Protein AF-J9ETE9-F1 (afdb_monomer)

Nearest PDB structures (foldseek):
  1mnm-assembly1_C  TM=4.330E-01  e=1.862E+00  Saccharomyces cerevisiae
  6hix-assembly1_Af  TM=4.155E-01  e=2.297E+00  Trypanosoma brucei brucei
  7aoi-assembly1_Af  TM=4.233E-01  e=3.258E+00  Trypanosoma brucei
  6nvy-assembly2_C  TM=3.366E-01  e=2.833E+00  Bacillus thermotolerans

pLDDT: mean 83.47, std 10.24, range [55.56, 92.5]

Organism: Wuchereria bancrofti (NCBI:txid6293)

Secondary structure (DSSP, 8-state):
--EEEE-TTS-EEEE--S-TTTTSHHHHHHHHHHHHHT-HHHHHHHHHHHHH--

Radius of gyration: 10.56 Å; Cα contacts (8 Å, |Δi|>4): 61; chains: 1; bounding box: 22×17×32 Å

Solvent-accessible surface area (backbone atoms only — not comparable to full-atom values): 3294 Å² total; per-residue (Å²): 120,48,52,69,47,76,43,96,87,70,51,75,49,71,52,74,54,92,57,83,66,42,77,35,71,65,48,47,49,52,49,50,55,31,52,71,71,70,41,69,64,57,31,51,53,48,42,50,52,52,69,62,73,114

Structure (mmCIF, N/CA/C/O backbone):
data_AF-J9ETE9-F1
#
_entry.id   AF-J9ETE9-F1
#
loop_
_atom_site.group_PDB
_atom_site.id
_atom_site.type_symbol
_atom_site.label_atom_id
_atom_site.label_alt_id
_atom_site.label_comp_id
_atom_site.label_asym_id
_atom_site.label_entity_id
_atom_site.label_seq_id
_atom_site.pdbx_PDB_ins_code
_atom_site.Cartn_x
_atom_site.Cartn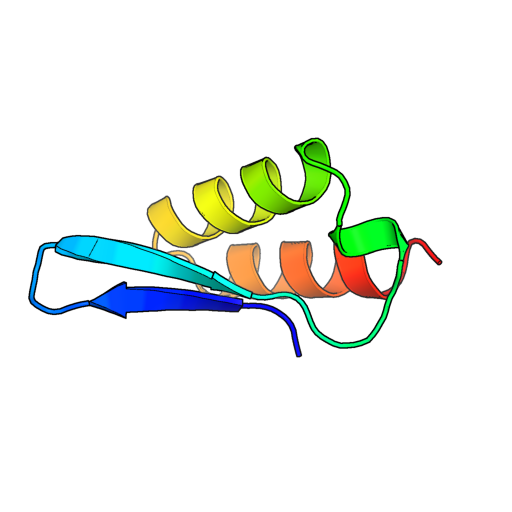_y
_atom_site.Cartn_z
_atom_site.occupancy
_atom_site.B_iso_or_equiv
_atom_site.auth_seq_id
_atom_site.auth_comp_id
_atom_site.auth_asym_id
_atom_site.auth_atom_id
_atom_site.pdbx_PDB_model_num
ATOM 1 N N . ARG A 1 1 ? 1.172 -11.133 -6.513 1.00 76.69 1 ARG A N 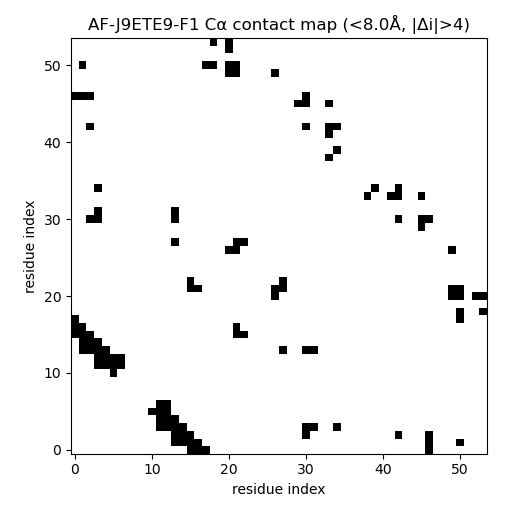1
ATOM 2 C CA . ARG A 1 1 ? 0.798 -9.755 -6.156 1.00 76.69 1 ARG A CA 1
ATOM 3 C C . ARG A 1 1 ? 1.474 -9.367 -4.850 1.00 76.69 1 ARG A C 1
ATOM 5 O O . ARG A 1 1 ? 1.424 -10.134 -3.882 1.00 76.69 1 ARG A O 1
ATOM 12 N N . SER A 1 2 ? 2.172 -8.242 -4.870 1.00 83.94 2 SER A N 1
ATOM 13 C CA . SER A 1 2 ? 2.785 -7.589 -3.713 1.00 83.94 2 SER A CA 1
ATOM 14 C C . SER A 1 2 ? 1.704 -7.115 -2.735 1.00 83.94 2 SER A C 1
ATOM 16 O O . SER A 1 2 ? 0.534 -7.033 -3.102 1.00 83.94 2 SER A O 1
ATOM 18 N N . GLY A 1 3 ? 2.051 -6.870 -1.474 1.00 86.25 3 GLY A N 1
ATOM 19 C CA . GLY A 1 3 ? 1.061 -6.422 -0.497 1.00 86.25 3 GLY A CA 1
ATOM 20 C C . GLY A 1 3 ? 1.583 -6.303 0.926 1.00 86.25 3 GLY A C 1
ATOM 21 O O . GLY A 1 3 ? 2.719 -6.666 1.233 1.00 86.25 3 GLY A O 1
ATOM 22 N N . CYS A 1 4 ? 0.723 -5.796 1.805 1.00 89.19 4 CYS A N 1
ATOM 23 C CA . CYS A 1 4 ? 0.987 -5.648 3.228 1.00 89.19 4 CYS A CA 1
ATOM 24 C C . CYS A 1 4 ? -0.180 -6.196 4.051 1.00 89.19 4 CYS A C 1
ATOM 26 O O . CYS A 1 4 ? -1.339 -6.133 3.649 1.00 89.19 4 CYS A O 1
ATOM 28 N N . ILE A 1 5 ? 0.134 -6.718 5.235 1.00 90.31 5 ILE A N 1
ATOM 29 C CA . ILE A 1 5 ? -0.857 -7.151 6.217 1.00 90.31 5 ILE A CA 1
ATOM 30 C C . ILE A 1 5 ? -0.483 -6.650 7.607 1.00 90.31 5 ILE A C 1
ATOM 32 O O . ILE A 1 5 ? 0.677 -6.727 8.027 1.00 90.31 5 ILE A O 1
ATOM 36 N N . LYS A 1 6 ? -1.483 -6.176 8.351 1.00 91.38 6 LYS A N 1
ATOM 37 C CA . LYS A 1 6 ? -1.348 -5.855 9.770 1.00 91.38 6 LYS A CA 1
ATOM 38 C C . LYS A 1 6 ? -1.623 -7.117 10.576 1.00 91.38 6 LYS A C 1
ATOM 40 O O . LYS A 1 6 ? -2.705 -7.690 10.496 1.00 91.38 6 LYS A O 1
ATOM 45 N N . LYS A 1 7 ? -0.636 -7.564 11.347 1.00 90.69 7 LYS A N 1
ATOM 46 C CA . LYS A 1 7 ? -0.800 -8.678 12.282 1.00 90.69 7 LYS A CA 1
ATOM 47 C C . LYS A 1 7 ? -1.562 -8.220 13.521 1.00 90.69 7 LYS A C 1
ATOM 49 O O . LYS A 1 7 ? -1.528 -7.045 13.882 1.00 90.69 7 LYS A O 1
ATOM 54 N N . SER A 1 8 ? -2.149 -9.172 14.240 1.00 89.00 8 SER A N 1
ATOM 55 C CA . SER A 1 8 ? -2.820 -8.930 15.525 1.00 89.00 8 SER A CA 1
ATOM 56 C C . SER A 1 8 ? -1.897 -8.304 16.580 1.00 89.00 8 SER A C 1
ATOM 58 O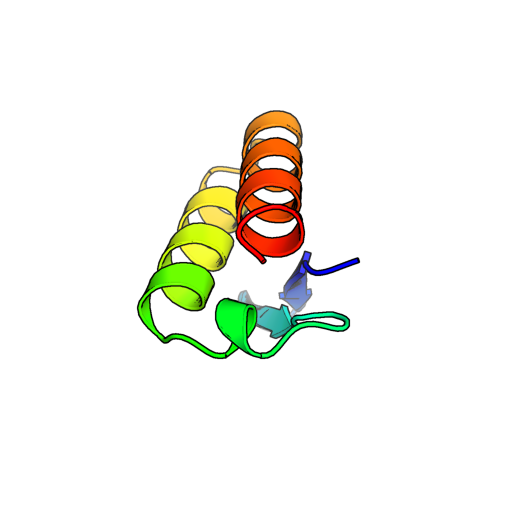 O . SER A 1 8 ? -2.370 -7.602 17.462 1.00 89.00 8 SER A O 1
ATOM 60 N N . SER A 1 9 ? -0.577 -8.497 16.458 1.00 90.12 9 SER A N 1
ATOM 61 C CA . SER A 1 9 ? 0.440 -7.844 17.298 1.00 90.12 9 SER A CA 1
ATOM 62 C C . SER A 1 9 ? 0.619 -6.345 17.019 1.00 90.12 9 SER A C 1
ATOM 64 O O . SER A 1 9 ? 1.428 -5.697 17.673 1.00 90.12 9 SER A O 1
ATOM 66 N N . GLY A 1 10 ? -0.053 -5.796 16.004 1.00 85.56 10 GLY A N 1
ATOM 67 C CA . GLY A 1 10 ? 0.138 -4.426 15.527 1.00 85.56 10 GLY A CA 1
ATOM 68 C C . GLY A 1 10 ? 1.298 -4.262 14.542 1.00 85.56 10 GLY A C 1
ATOM 69 O O . GLY A 1 10 ? 1.382 -3.234 13.877 1.00 85.56 10 GLY A O 1
ATOM 70 N N . SER A 1 11 ? 2.156 -5.275 14.389 1.00 88.81 11 SER A N 1
ATOM 71 C CA . SER A 1 11 ? 3.245 -5.262 13.409 1.00 88.81 11 SER A CA 1
ATOM 72 C C . SER A 1 11 ? 2.703 -5.403 11.989 1.00 88.81 11 SER A C 1
ATOM 74 O O . SER A 1 11 ? 1.835 -6.239 11.730 1.00 88.81 11 SER A O 1
ATOM 76 N N . VAL A 1 12 ? 3.257 -4.643 11.050 1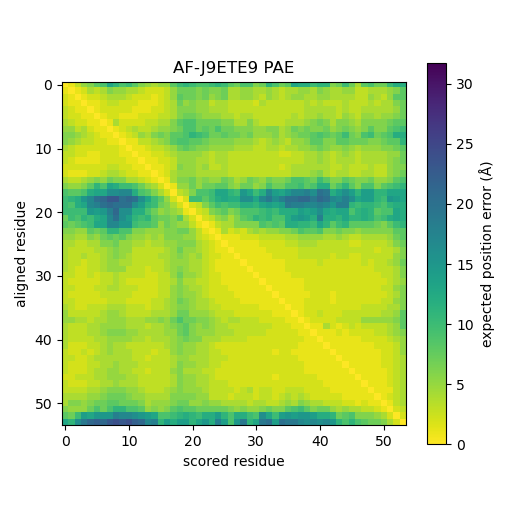.00 89.75 12 VAL A N 1
ATOM 77 C CA . VAL A 1 12 ? 2.934 -4.773 9.626 1.00 89.75 12 VAL A CA 1
ATOM 78 C C . VAL A 1 12 ? 3.995 -5.623 8.944 1.00 89.75 12 VAL A C 1
ATOM 80 O O . VAL A 1 12 ? 5.190 -5.455 9.182 1.00 89.75 12 VAL A O 1
ATOM 83 N N . ARG A 1 13 ? 3.555 -6.556 8.104 1.00 88.06 13 ARG A N 1
ATOM 84 C CA . ARG A 1 13 ? 4.431 -7.338 7.233 1.00 88.06 13 ARG A CA 1
ATOM 85 C C . ARG A 1 13 ? 4.066 -7.040 5.791 1.00 88.06 13 ARG A C 1
ATOM 87 O O . ARG A 1 13 ? 2.938 -7.313 5.397 1.00 88.06 13 ARG A O 1
ATOM 94 N N . CYS A 1 14 ? 5.032 -6.545 5.030 1.00 87.12 14 CYS A N 1
ATOM 95 C CA . CYS A 1 14 ? 4.909 -6.348 3.593 1.00 87.12 14 CYS A CA 1
ATOM 96 C C . CYS A 1 14 ? 5.736 -7.394 2.839 1.00 87.12 14 CYS A C 1
ATOM 98 O O . CYS A 1 14 ? 6.748 -7.879 3.353 1.00 87.12 14 CYS A O 1
ATOM 100 N N . TRP A 1 15 ? 5.289 -7.773 1.649 1.00 85.88 15 TRP A N 1
ATOM 101 C CA . TRP A 1 15 ? 5.986 -8.678 0.744 1.00 85.88 15 TRP A CA 1
ATOM 102 C C . TRP A 1 15 ? 5.821 -8.212 -0.699 1.00 85.88 15 TRP A C 1
ATOM 104 O O . TRP A 1 15 ? 4.846 -7.555 -1.057 1.00 85.88 15 TRP A O 1
ATOM 114 N N . CYS A 1 16 ? 6.778 -8.611 -1.525 1.00 78.38 16 CYS A N 1
ATOM 115 C CA . CYS A 1 16 ? 6.796 -8.354 -2.955 1.00 78.38 16 CYS A CA 1
ATOM 116 C C . CYS A 1 16 ? 6.663 -9.674 -3.711 1.00 78.38 16 CYS A C 1
ATOM 118 O O . CYS A 1 16 ? 7.212 -10.688 -3.272 1.00 78.38 16 CYS A O 1
ATOM 120 N N . TYR A 1 17 ? 5.971 -9.670 -4.848 1.00 71.88 17 TYR A N 1
ATOM 121 C CA . TYR A 1 17 ? 5.872 -10.843 -5.715 1.00 71.88 17 TYR A CA 1
ATOM 122 C C . TYR A 1 17 ? 6.494 -10.540 -7.083 1.00 71.88 17 TYR A C 1
ATOM 124 O O . TYR A 1 17 ? 5.967 -9.736 -7.836 1.00 71.88 17 TYR A O 1
ATOM 132 N N . GLY A 1 18 ? 7.593 -11.220 -7.419 1.00 60.31 18 GLY A N 1
ATOM 133 C CA . GLY A 1 18 ? 7.967 -11.468 -8.817 1.00 60.31 18 GLY A CA 1
ATOM 134 C C . GLY A 1 18 ? 8.898 -10.492 -9.543 1.00 60.31 18 GLY A C 1
ATOM 135 O O . GLY A 1 18 ? 9.219 -10.788 -10.688 1.00 60.31 18 GLY A O 1
ATOM 136 N N . GLN A 1 19 ? 9.389 -9.401 -8.950 1.00 57.25 19 GLN A N 1
ATOM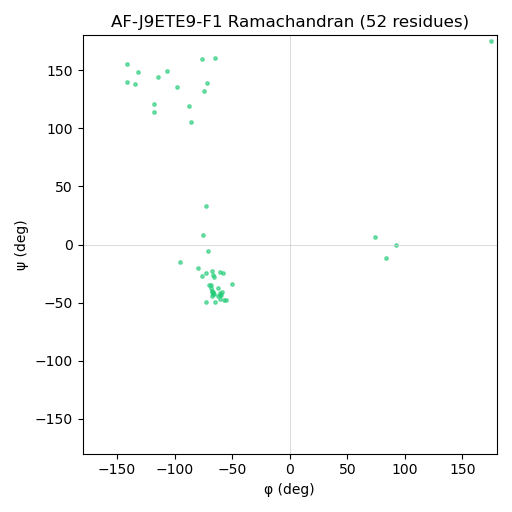 137 C CA . GLN A 1 19 ? 10.277 -8.481 -9.679 1.00 57.25 19 GLN A CA 1
ATOM 138 C C . GLN A 1 19 ? 11.424 -7.928 -8.812 1.00 57.25 19 GLN A C 1
ATOM 140 O O . GLN A 1 19 ? 11.241 -7.569 -7.645 1.00 57.25 19 GLN A O 1
ATOM 145 N N . SER A 1 20 ? 12.621 -7.837 -9.402 1.00 59.81 20 SER A N 1
ATOM 146 C CA . SER A 1 20 ? 13.839 -7.278 -8.788 1.00 59.81 20 SER A CA 1
ATOM 147 C C . SER A 1 20 ? 13.691 -5.805 -8.383 1.00 59.81 20 SER A C 1
ATOM 149 O O . SER A 1 20 ? 14.387 -5.341 -7.482 1.00 59.81 20 SER A O 1
ATOM 151 N N . ASN A 1 21 ? 12.767 -5.079 -9.017 1.00 62.28 21 ASN A N 1
ATOM 152 C CA . ASN A 1 21 ? 12.473 -3.667 -8.765 1.00 62.28 21 ASN A CA 1
ATOM 153 C C . ASN A 1 21 ? 11.728 -3.431 -7.429 1.00 62.28 21 ASN A C 1
ATOM 155 O O . ASN A 1 21 ? 11.888 -2.372 -6.825 1.00 62.28 21 ASN A O 1
ATOM 159 N N . CYS A 1 22 ? 10.996 -4.411 -6.886 1.00 64.00 22 CYS A N 1
ATOM 160 C CA . CYS A 1 22 ? 10.282 -4.273 -5.606 1.00 64.00 22 CYS A CA 1
ATOM 161 C C . CYS A 1 22 ? 11.199 -4.453 -4.381 1.00 64.00 22 CYS A C 1
ATOM 163 O O . CYS A 1 22 ? 10.900 -3.944 -3.305 1.00 64.00 22 CYS A O 1
ATOM 165 N N . ASN A 1 23 ? 12.365 -5.091 -4.547 1.00 67.44 23 ASN A N 1
ATOM 166 C CA . ASN A 1 23 ? 13.400 -5.175 -3.505 1.00 67.44 23 ASN A CA 1
ATOM 167 C C . ASN A 1 23 ? 14.194 -3.863 -3.322 1.00 67.44 23 ASN A C 1
ATOM 169 O O . ASN A 1 23 ? 15.180 -3.840 -2.584 1.00 67.44 23 ASN A O 1
ATOM 173 N N . SER A 1 24 ? 13.783 -2.762 -3.963 1.00 79.50 24 SER A N 1
ATOM 174 C CA . SER A 1 24 ? 14.301 -1.439 -3.617 1.00 79.50 24 SER A CA 1
ATOM 175 C C . SER A 1 24 ? 13.689 -0.962 -2.292 1.00 79.50 24 SER A C 1
ATOM 177 O O . SER A 1 24 ? 12.460 -0.966 -2.156 1.00 79.50 24 SER A O 1
ATOM 179 N N . PRO A 1 25 ? 14.501 -0.455 -1.342 1.00 82.56 25 PRO A N 1
ATOM 180 C CA . PRO A 1 25 ? 14.001 0.168 -0.117 1.00 82.56 25 PRO A CA 1
ATOM 181 C C . PRO A 1 25 ? 12.923 1.228 -0.376 1.00 82.56 25 PRO A C 1
ATOM 183 O O . PRO A 1 25 ? 11.984 1.359 0.401 1.00 82.56 25 PRO A O 1
ATOM 186 N N . GLN A 1 26 ? 13.023 1.957 -1.492 1.00 86.00 26 GLN A N 1
ATOM 187 C CA . GLN A 1 26 ? 12.086 3.023 -1.855 1.00 86.00 26 GLN A CA 1
ATOM 188 C C . GLN A 1 26 ? 10.689 2.477 -2.171 1.00 86.00 26 GLN A C 1
ATOM 190 O O . GLN A 1 26 ? 9.695 3.017 -1.690 1.00 86.00 26 GLN A O 1
ATOM 195 N N . ASN A 1 27 ? 10.607 1.383 -2.929 1.00 84.94 27 ASN A N 1
ATOM 196 C CA . ASN A 1 27 ? 9.332 0.761 -3.288 1.00 84.94 27 ASN A CA 1
ATOM 197 C C . ASN A 1 27 ? 8.675 0.107 -2.069 1.00 84.94 27 ASN A C 1
ATOM 199 O O . ASN A 1 27 ? 7.461 0.195 -1.892 1.00 84.94 27 ASN A O 1
ATOM 203 N N . MET A 1 28 ? 9.482 -0.444 -1.160 1.00 83.50 28 MET A N 1
ATOM 204 C CA . MET A 1 28 ? 8.977 -1.012 0.087 1.00 83.50 28 MET A CA 1
ATOM 205 C C . MET A 1 28 ? 8.427 0.057 1.046 1.00 83.50 28 MET A C 1
ATOM 207 O O . MET A 1 28 ? 7.421 -0.186 1.713 1.00 83.50 28 MET A O 1
ATOM 211 N N . ILE A 1 29 ? 9.034 1.251 1.076 1.00 88.75 29 ILE A N 1
ATOM 212 C CA . ILE A 1 29 ? 8.511 2.411 1.817 1.00 88.75 29 ILE A CA 1
ATOM 213 C C . ILE A 1 29 ? 7.173 2.866 1.228 1.00 88.75 29 ILE A C 1
ATOM 215 O O . ILE A 1 29 ? 6.206 2.984 1.975 1.00 88.75 29 ILE A O 1
ATOM 219 N N . LYS A 1 30 ? 7.088 3.049 -0.099 1.00 88.94 30 LYS A N 1
ATOM 220 C CA . LYS A 1 30 ? 5.839 3.444 -0.776 1.00 88.94 30 LYS A CA 1
ATOM 221 C C . LYS A 1 30 ? 4.694 2.477 -0.474 1.00 88.94 30 LYS A C 1
ATOM 223 O O . LYS A 1 30 ? 3.612 2.909 -0.091 1.00 88.94 30 LYS A O 1
ATOM 228 N N . LEU A 1 31 ? 4.952 1.173 -0.595 1.00 88.88 31 LEU A N 1
ATOM 229 C CA . LEU A 1 31 ? 3.964 0.127 -0.329 1.00 88.88 31 LEU A CA 1
ATOM 230 C C . LEU A 1 31 ? 3.473 0.169 1.128 1.00 88.88 31 LEU A C 1
ATOM 232 O O . LEU A 1 31 ? 2.277 0.061 1.394 1.00 88.88 31 LEU A O 1
ATOM 236 N N . TYR A 1 32 ? 4.391 0.353 2.079 1.00 90.06 32 TYR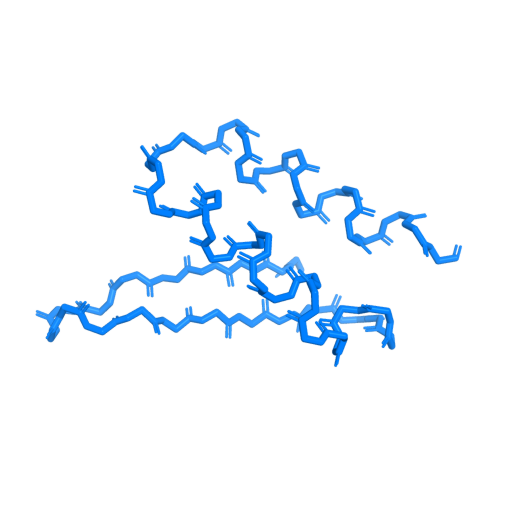 A N 1
ATOM 237 C CA . TYR A 1 32 ? 4.043 0.467 3.493 1.00 90.06 32 TYR A CA 1
ATOM 238 C C . TYR A 1 32 ? 3.246 1.739 3.8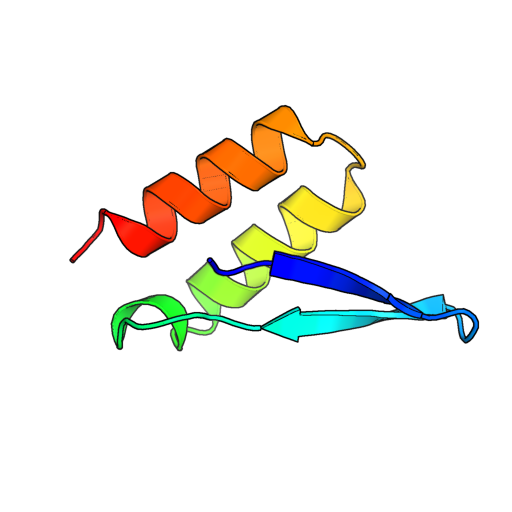07 1.00 90.06 32 TYR A C 1
ATOM 240 O O . TYR A 1 32 ? 2.280 1.687 4.570 1.00 90.06 32 TYR A O 1
ATOM 248 N N . ASP A 1 33 ? 3.630 2.876 3.230 1.00 92.25 33 ASP A N 1
ATOM 249 C CA . ASP A 1 33 ? 2.931 4.140 3.443 1.00 92.25 33 ASP A CA 1
ATOM 250 C C . ASP A 1 33 ? 1.518 4.103 2.861 1.00 92.25 33 ASP A C 1
ATOM 252 O O . ASP A 1 33 ? 0.584 4.480 3.569 1.00 92.25 33 ASP A O 1
ATOM 256 N N . ALA A 1 34 ? 1.339 3.548 1.658 1.00 91.75 34 ALA A N 1
ATOM 257 C CA . ALA A 1 34 ? 0.021 3.303 1.075 1.00 91.75 34 ALA A CA 1
ATOM 258 C C . ALA A 1 34 ? -0.819 2.358 1.945 1.00 91.75 34 ALA A C 1
ATOM 260 O O . ALA A 1 34 ? -1.984 2.622 2.213 1.00 91.75 34 ALA A O 1
ATOM 261 N N . PHE A 1 35 ? -0.224 1.295 2.491 1.00 92.00 35 PHE A N 1
ATOM 262 C CA . PHE A 1 35 ? -0.940 0.400 3.401 1.00 92.00 35 PHE A CA 1
ATOM 263 C C . PHE A 1 35 ? -1.410 1.098 4.690 1.00 92.00 35 PHE A C 1
ATOM 265 O O . PHE A 1 35 ? -2.500 0.818 5.190 1.00 92.0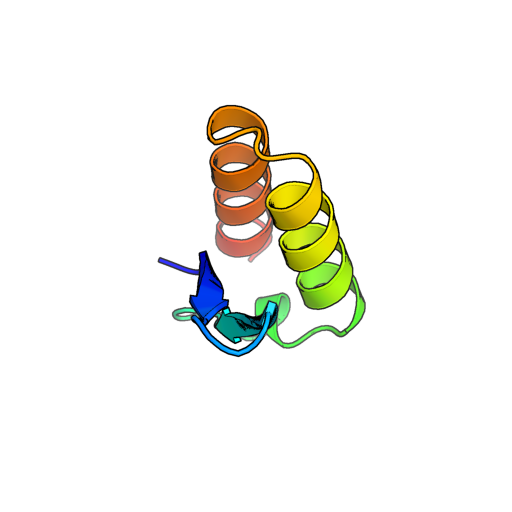0 35 PHE A O 1
ATOM 272 N N . LYS A 1 36 ? -0.609 2.014 5.251 1.00 92.31 36 LYS A N 1
ATOM 273 C CA . LYS A 1 36 ? -0.975 2.750 6.474 1.00 92.31 36 LYS A CA 1
ATOM 274 C C . LYS A 1 36 ? -2.156 3.697 6.288 1.00 92.31 36 LYS A C 1
ATOM 276 O O . LYS A 1 36 ? -2.809 3.995 7.287 1.00 92.31 36 LYS A O 1
ATOM 281 N N . THR A 1 37 ? -2.408 4.199 5.079 1.00 92.25 37 THR A N 1
ATOM 282 C CA . THR A 1 37 ? -3.555 5.091 4.846 1.00 92.25 37 THR A CA 1
ATOM 283 C C . THR A 1 37 ? -4.882 4.351 5.013 1.00 92.25 37 THR A C 1
ATOM 285 O O . THR A 1 37 ? -5.892 4.980 5.317 1.00 92.25 37 THR A O 1
ATOM 288 N N . GLY A 1 38 ? -4.879 3.020 4.860 1.00 88.69 38 GLY A N 1
ATOM 289 C CA . GLY A 1 38 ? -6.089 2.200 4.840 1.00 88.69 38 GLY A CA 1
ATOM 290 C C . GLY A 1 38 ? -6.889 2.331 3.541 1.00 88.69 38 GLY A C 1
ATOM 291 O O . GLY A 1 38 ? -7.981 1.776 3.451 1.00 88.69 38 GLY A O 1
ATOM 292 N N . ASP A 1 39 ? -6.353 3.043 2.549 1.00 91.50 39 ASP A N 1
ATOM 293 C CA . ASP A 1 39 ? -6.957 3.198 1.233 1.00 91.50 39 ASP A CA 1
ATOM 294 C C . ASP A 1 39 ? -6.557 2.016 0.343 1.00 91.50 39 ASP A C 1
ATOM 296 O O . ASP A 1 39 ? -5.417 1.901 -0.115 1.00 91.50 39 ASP A O 1
ATOM 300 N N . SER A 1 40 ? -7.507 1.107 0.121 1.00 88.69 40 SER A N 1
ATOM 301 C CA . SER A 1 40 ? -7.295 -0.070 -0.721 1.00 88.69 40 SER A CA 1
ATOM 302 C C . SER A 1 40 ? -7.053 0.277 -2.189 1.00 88.69 40 SER A C 1
ATOM 304 O O . SER A 1 40 ? -6.377 -0.489 -2.865 1.00 88.69 40 SER A O 1
ATOM 306 N N . VAL A 1 41 ? -7.590 1.400 -2.683 1.00 92.50 41 VAL A N 1
ATOM 307 C CA . VAL A 1 41 ? -7.400 1.831 -4.077 1.00 92.50 41 VAL A CA 1
ATOM 308 C C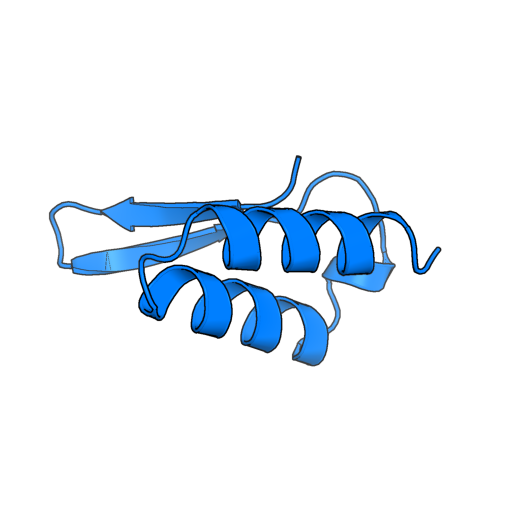 . VAL A 1 41 ? -5.975 2.333 -4.254 1.00 92.50 41 VAL A C 1
ATOM 310 O O . VAL A 1 41 ? -5.266 1.846 -5.127 1.00 92.50 41 VAL A O 1
ATOM 313 N N . LEU A 1 42 ? -5.521 3.212 -3.357 1.00 91.38 42 LEU A N 1
ATOM 314 C CA . LEU A 1 42 ? -4.140 3.698 -3.353 1.00 91.38 42 LEU A CA 1
ATOM 315 C C . LEU A 1 42 ? -3.129 2.552 -3.210 1.00 91.38 42 LEU A C 1
ATOM 317 O O . LEU A 1 42 ? -2.079 2.557 -3.849 1.00 91.38 42 LEU A O 1
ATOM 321 N N . LEU A 1 43 ? -3.425 1.569 -2.354 1.00 90.06 43 LEU A N 1
ATOM 322 C CA . LEU A 1 43 ? -2.564 0.403 -2.181 1.00 90.06 43 LEU A CA 1
ATOM 323 C C . LEU A 1 43 ? -2.443 -0.406 -3.477 1.00 90.06 43 LEU A C 1
ATOM 325 O O . LEU A 1 43 ? -1.332 -0.791 -3.836 1.00 90.06 43 LEU A O 1
ATOM 329 N N . ASP A 1 44 ? -3.555 -0.638 -4.175 1.00 90.38 44 ASP A N 1
ATOM 330 C CA . ASP A 1 44 ? -3.559 -1.352 -5.452 1.00 90.38 44 ASP A CA 1
ATOM 331 C C . ASP A 1 44 ? -2.830 -0.559 -6.551 1.00 90.38 44 ASP A C 1
ATOM 333 O O . ASP A 1 44 ? -2.019 -1.144 -7.262 1.00 90.38 44 ASP A O 1
ATOM 337 N N . GLU A 1 45 ? -3.008 0.765 -6.631 1.00 91.44 45 GLU A N 1
ATOM 338 C CA . GLU A 1 45 ? -2.265 1.628 -7.566 1.00 91.44 45 GLU A CA 1
ATOM 339 C C . GLU A 1 45 ? -0.749 1.561 -7.339 1.00 91.44 45 GLU A C 1
ATOM 341 O O . GLU A 1 45 ? 0.025 1.450 -8.288 1.00 91.44 45 GLU A O 1
ATOM 346 N N . VAL A 1 46 ? -0.306 1.593 -6.077 1.00 89.69 46 VAL A N 1
ATOM 347 C CA . VAL A 1 46 ? 1.119 1.493 -5.729 1.00 89.69 46 VAL A CA 1
ATOM 348 C C . VAL A 1 46 ? 1.672 0.101 -6.025 1.00 89.69 46 VAL A C 1
ATOM 350 O O . VAL A 1 46 ? 2.815 -0.020 -6.465 1.00 89.69 46 VAL A O 1
ATOM 353 N N . ILE A 1 47 ? 0.892 -0.957 -5.792 1.00 88.12 47 ILE A N 1
ATOM 354 C CA . ILE A 1 47 ? 1.279 -2.321 -6.173 1.00 88.12 47 ILE A CA 1
ATOM 355 C C . ILE A 1 47 ? 1.472 -2.402 -7.688 1.00 88.12 47 ILE A C 1
ATOM 357 O O . ILE A 1 47 ? 2.494 -2.923 -8.134 1.00 88.12 47 ILE A O 1
ATOM 361 N N . ASP A 1 48 ? 0.534 -1.860 -8.460 1.00 88.12 48 ASP A N 1
ATOM 362 C CA . ASP A 1 48 ? 0.577 -1.899 -9.918 1.00 88.12 48 ASP A CA 1
ATOM 363 C C . ASP A 1 48 ? 1.738 -1.040 -10.470 1.00 88.12 48 ASP A C 1
ATOM 365 O O . ASP A 1 48 ? 2.457 -1.503 -11.354 1.00 88.12 48 ASP A O 1
ATOM 369 N N . ASP A 1 49 ? 2.010 0.150 -9.911 1.00 86.56 49 ASP A N 1
ATOM 370 C CA . ASP A 1 49 ? 3.184 0.990 -10.242 1.00 86.56 49 ASP A CA 1
ATOM 371 C C . ASP A 1 49 ? 4.498 0.225 -10.030 1.00 86.56 49 ASP A C 1
ATOM 373 O O . ASP A 1 49 ? 5.363 0.182 -10.907 1.00 86.56 49 ASP A O 1
ATOM 377 N N . ILE A 1 50 ? 4.638 -0.446 -8.883 1.00 83.00 50 ILE A N 1
ATOM 378 C CA . ILE A 1 50 ? 5.838 -1.220 -8.550 1.00 83.00 50 ILE A CA 1
ATOM 379 C C . ILE A 1 50 ? 5.991 -2.443 -9.469 1.00 83.00 50 ILE A C 1
ATOM 381 O O . ILE A 1 50 ? 7.108 -2.759 -9.879 1.00 83.00 50 ILE A O 1
ATOM 385 N N . GLU A 1 51 ? 4.898 -3.137 -9.793 1.00 80.88 51 GLU A N 1
ATOM 386 C CA . GLU A 1 51 ? 4.926 -4.346 -10.627 1.00 80.88 51 GLU A CA 1
ATOM 387 C C . GLU A 1 51 ? 5.111 -4.037 -12.127 1.00 80.88 51 GLU A C 1
ATOM 389 O O . GLU A 1 51 ? 5.688 -4.859 -12.839 1.00 80.88 51 GLU A O 1
ATOM 394 N N . THR A 1 52 ? 4.689 -2.859 -12.603 1.00 78.12 52 THR A N 1
ATOM 395 C CA . THR A 1 52 ? 4.795 -2.430 -14.015 1.00 78.12 52 THR A CA 1
ATOM 396 C C . THR A 1 52 ? 6.027 -1.584 -14.336 1.00 78.12 52 THR A C 1
ATOM 398 O O . THR A 1 52 ? 6.383 -1.462 -15.506 1.00 78.12 52 THR A O 1
ATOM 401 N N . SER A 1 53 ? 6.728 -1.049 -13.331 1.00 64.81 53 SER A N 1
ATOM 402 C CA . SER A 1 53 ? 7.986 -0.296 -13.495 1.00 64.81 53 SER A CA 1
ATOM 403 C C . SER A 1 53 ? 9.204 -1.182 -13.851 1.00 64.81 53 SER A C 1
ATOM 405 O O . SER A 1 53 ? 10.313 -0.935 -13.371 1.00 64.81 53 SER A O 1
ATOM 407 N N . GLY A 1 54 ? 9.008 -2.266 -14.611 1.00 55.56 54 GLY A N 1
ATOM 408 C CA . GLY A 1 54 ? 10.017 -3.271 -14.984 1.00 55.56 54 GLY A CA 1
ATOM 409 C C . GLY A 1 54 ? 10.387 -3.242 -16.459 1.00 55.56 54 GLY A C 1
ATOM 410 O O . GLY A 1 54 ? 9.458 -3.200 -17.293 1.00 55.56 54 GLY A O 1
#

Foldseek 3Di:
DWAWDQDPVRDIDTDAPDDPQCPDPVLVVCLVVQVVVVDPVSNVVSNCCSVVVD

Mean predicted aligned error: 4.88 Å

Sequence (54 aa):
RSGCIKKSSGSVRCWCYGQSNCNSPQNMIKLYDAFKTGDSVLLDEVIDDIETSG